Protein AF-A0A9Q5CGR9-F1 (afdb_monomer_lite)

Radius of gyration: 20.99 Å; chains: 1; bounding box: 48×50×56 Å

pLDDT: mean 87.46, std 10.62, range [51.31, 97.75]

Structure (mmCIF, N/CA/C/O backbone):
data_AF-A0A9Q5CGR9-F1
#
_entry.id   AF-A0A9Q5CGR9-F1
#
loop_
_atom_site.group_PDB
_atom_site.id
_atom_site.type_symbol
_atom_site.label_atom_id
_atom_site.label_alt_id
_atom_site.label_comp_id
_atom_site.label_asym_id
_atom_site.label_entity_id
_atom_site.label_seq_id
_atom_site.pdbx_PDB_ins_code
_atom_site.Cartn_x
_atom_site.Cartn_y
_atom_site.Cartn_z
_atom_site.occupancy
_atom_site.B_iso_or_equiv
_atom_site.auth_seq_id
_atom_site.auth_comp_id
_atom_site.auth_asym_id
_atom_site.auth_atom_id
_atom_site.pdbx_PDB_model_num
ATOM 1 N N . MET A 1 1 ? -11.761 1.474 -7.578 1.00 68.50 1 MET A N 1
ATOM 2 C CA . MET A 1 1 ? -11.046 2.159 -6.471 1.00 68.50 1 MET A CA 1
ATOM 3 C C . MET A 1 1 ? -10.752 3.598 -6.867 1.00 68.50 1 MET A C 1
ATOM 5 O O . MET A 1 1 ? -10.258 3.829 -7.965 1.00 68.50 1 MET A O 1
ATOM 9 N N . PHE A 1 2 ? -11.034 4.543 -5.973 1.00 80.44 2 PHE A N 1
ATOM 10 C CA . PHE A 1 2 ? -10.837 5.985 -6.161 1.00 80.44 2 PHE A CA 1
ATOM 11 C C . PHE A 1 2 ? -10.194 6.598 -4.904 1.00 80.44 2 PHE A C 1
ATOM 13 O O . PHE A 1 2 ? -10.361 6.055 -3.815 1.00 80.44 2 PHE A O 1
ATOM 20 N N . PHE A 1 3 ? -9.451 7.700 -5.045 1.00 81.12 3 PHE A N 1
ATOM 21 C CA . PHE A 1 3 ? -8.956 8.512 -3.925 1.00 81.12 3 PHE A CA 1
ATOM 22 C C . PHE A 1 3 ? -8.737 9.969 -4.367 1.00 81.12 3 PHE A C 1
ATOM 24 O O . PHE A 1 3 ? -8.556 10.248 -5.560 1.00 81.12 3 PHE A O 1
ATOM 31 N N . ASN A 1 4 ? -8.720 10.910 -3.420 1.00 80.31 4 ASN A N 1
ATOM 32 C CA . ASN A 1 4 ? -8.650 12.335 -3.740 1.00 80.31 4 ASN A CA 1
ATOM 33 C C . ASN A 1 4 ? -7.217 12.804 -4.060 1.00 80.31 4 ASN A C 1
ATOM 35 O O . ASN A 1 4 ? -6.418 13.128 -3.181 1.00 80.31 4 ASN A O 1
ATOM 39 N N . LYS A 1 5 ? -6.888 12.904 -5.353 1.00 75.44 5 LYS A N 1
ATOM 40 C CA . LYS A 1 5 ? -5.559 13.352 -5.816 1.00 75.44 5 LYS A CA 1
ATOM 41 C C . LYS A 1 5 ? -5.304 14.855 -5.650 1.00 75.44 5 LYS A C 1
ATOM 43 O O . LYS A 1 5 ? -4.141 15.259 -5.636 1.00 75.44 5 LYS A O 1
ATOM 48 N N . LYS A 1 6 ? -6.352 15.678 -5.537 1.00 83.38 6 LYS A N 1
ATOM 49 C CA . LYS A 1 6 ? -6.253 17.151 -5.554 1.00 83.38 6 LYS A CA 1
ATOM 50 C C . LYS A 1 6 ? -6.087 17.780 -4.168 1.00 83.38 6 LYS A C 1
ATOM 52 O O . LYS A 1 6 ? -5.905 18.989 -4.084 1.00 83.38 6 LYS A O 1
ATOM 57 N N . MET A 1 7 ? -6.116 16.990 -3.093 1.00 84.38 7 MET A N 1
ATOM 58 C CA . MET A 1 7 ? -5.856 17.506 -1.746 1.00 84.38 7 MET A CA 1
ATOM 59 C C . MET A 1 7 ? -4.438 18.063 -1.615 1.00 84.38 7 MET A C 1
ATOM 61 O O . MET A 1 7 ? -3.477 17.406 -2.032 1.00 84.38 7 MET A O 1
ATOM 65 N N . ASN A 1 8 ? -4.322 19.233 -0.981 1.00 88.56 8 ASN A N 1
ATOM 66 C CA . ASN A 1 8 ? -3.044 19.787 -0.543 1.00 88.56 8 ASN A CA 1
ATOM 67 C C . ASN A 1 8 ? -2.457 18.957 0.623 1.00 88.56 8 ASN A C 1
ATOM 69 O O . ASN A 1 8 ? -3.103 18.052 1.159 1.00 88.56 8 ASN A O 1
ATOM 73 N N . ASN A 1 9 ? -1.214 19.245 1.008 1.00 87.69 9 ASN A N 1
ATOM 74 C CA . ASN A 1 9 ? -0.525 18.466 2.040 1.00 87.69 9 ASN A CA 1
ATOM 75 C C . ASN A 1 9 ? -1.167 18.596 3.429 1.00 87.69 9 ASN A C 1
ATOM 77 O O . ASN A 1 9 ? -1.196 17.609 4.163 1.00 87.69 9 ASN A O 1
ATOM 81 N N . ASP A 1 10 ? -1.727 19.756 3.770 1.00 90.81 10 ASP A N 1
ATOM 82 C CA . ASP A 1 10 ? -2.352 19.982 5.077 1.00 90.81 10 ASP A CA 1
ATOM 83 C C . ASP A 1 10 ? -3.633 19.162 5.235 1.00 90.81 10 ASP A C 1
ATOM 85 O O . ASP A 1 10 ? -3.800 18.460 6.231 1.00 90.81 10 ASP A O 1
ATOM 89 N N . LEU A 1 11 ? -4.482 19.136 4.204 1.00 91.12 11 LEU A N 1
ATOM 90 C CA . LEU A 1 11 ? -5.683 18.300 4.168 1.00 91.12 11 LEU A CA 1
ATOM 91 C C . LEU A 1 11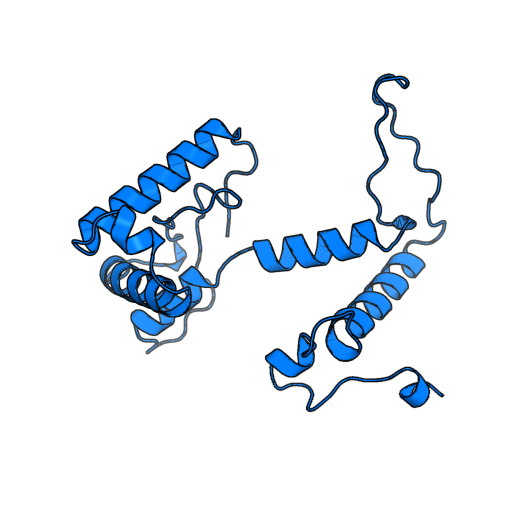 ? -5.336 16.806 4.220 1.00 91.12 11 LEU A C 1
ATOM 93 O O . LEU A 1 11 ? -6.002 16.041 4.913 1.00 91.12 11 LEU A O 1
ATOM 97 N N . ARG A 1 12 ? -4.254 16.382 3.554 1.00 90.94 12 ARG A N 1
ATOM 98 C CA . ARG A 1 12 ? -3.760 14.994 3.639 1.00 90.94 12 ARG A CA 1
ATOM 99 C C . ARG A 1 12 ? -3.286 14.638 5.045 1.00 90.94 12 ARG A C 1
ATOM 101 O O . ARG A 1 12 ? -3.539 13.528 5.511 1.00 90.94 12 ARG A O 1
ATOM 108 N N . ASN A 1 13 ? -2.584 15.555 5.711 1.00 92.31 13 ASN A N 1
ATOM 109 C CA . ASN A 1 13 ? -2.144 15.373 7.092 1.00 92.31 13 ASN A CA 1
ATOM 110 C C . ASN A 1 13 ? -3.345 15.300 8.045 1.00 92.31 13 ASN A C 1
ATOM 112 O O . ASN A 1 13 ? -3.360 14.436 8.922 1.00 92.31 13 ASN A O 1
ATOM 116 N N . ALA A 1 14 ? -4.362 16.139 7.833 1.00 92.88 14 ALA A N 1
ATOM 117 C CA . ALA A 1 14 ? -5.601 16.113 8.599 1.00 92.88 14 ALA A CA 1
ATOM 118 C C . ALA A 1 14 ? -6.348 14.781 8.423 1.00 92.88 14 ALA A C 1
ATOM 120 O O . ALA A 1 14 ? -6.640 14.123 9.416 1.00 92.88 14 ALA A O 1
ATOM 121 N N . ALA A 1 15 ? -6.567 14.323 7.185 1.00 92.25 15 ALA A N 1
ATOM 122 C CA . ALA A 1 15 ? -7.230 13.045 6.907 1.00 92.25 15 ALA A CA 1
ATOM 123 C C . ALA A 1 15 ? -6.475 11.849 7.516 1.00 92.25 15 ALA A C 1
ATOM 125 O O . ALA A 1 15 ? -7.081 10.951 8.100 1.00 92.25 15 ALA A O 1
ATOM 126 N N . TRP A 1 16 ? -5.140 11.850 7.431 1.00 93.50 16 TRP A N 1
ATOM 127 C CA . TRP A 1 16 ? -4.306 10.837 8.082 1.00 93.50 16 TRP A CA 1
ATOM 128 C C . TRP A 1 16 ? -4.461 10.854 9.610 1.00 93.50 16 TRP A C 1
ATOM 130 O O . TRP A 1 16 ? -4.609 9.796 10.222 1.00 93.50 16 TRP A O 1
ATOM 140 N N . SER A 1 17 ? -4.464 12.044 10.218 1.00 93.50 17 SER A N 1
ATOM 141 C CA . SER A 1 17 ? -4.646 12.218 11.662 1.00 93.50 17 SER A CA 1
ATOM 142 C C . SER A 1 17 ? -6.023 11.728 12.119 1.00 93.50 17 SER A C 1
ATOM 144 O O . SER A 1 17 ? -6.117 10.932 13.049 1.00 93.50 17 SER A O 1
ATOM 146 N N . VAL A 1 18 ? -7.086 12.104 11.398 1.00 94.62 18 VAL A N 1
ATOM 147 C CA . VAL A 1 18 ? -8.459 11.639 11.651 1.00 94.62 18 VAL A CA 1
ATOM 148 C C . VAL A 1 18 ? -8.535 10.116 11.592 1.00 94.62 18 VAL A C 1
ATOM 150 O O . VAL A 1 18 ? -9.033 9.497 12.528 1.00 94.62 18 VAL A O 1
ATOM 153 N N . GLY A 1 19 ? -7.971 9.493 10.553 1.00 94.44 19 GLY A N 1
ATOM 154 C CA . GLY A 1 19 ? -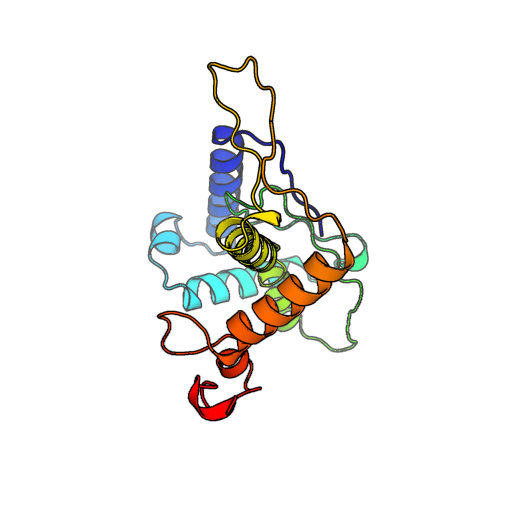7.950 8.035 10.436 1.00 94.44 19 GLY A CA 1
ATOM 155 C C . GLY A 1 19 ? -7.215 7.345 11.591 1.00 94.44 19 GLY A C 1
ATOM 156 O O . GLY A 1 19 ? -7.591 6.245 11.994 1.00 94.44 19 GLY A O 1
ATOM 157 N N . ARG A 1 20 ? -6.188 7.984 12.168 1.00 94.88 20 ARG A N 1
ATOM 158 C CA . ARG A 1 20 ? -5.510 7.476 13.370 1.00 94.88 20 ARG A CA 1
ATOM 159 C C . ARG A 1 20 ? -6.347 7.622 14.629 1.00 94.88 20 ARG A C 1
ATOM 161 O O . ARG A 1 20 ? -6.365 6.685 15.420 1.00 94.88 20 ARG A O 1
ATOM 168 N N . SER A 1 21 ? -7.057 8.731 14.789 1.00 95.31 21 SER A N 1
ATOM 169 C CA . SER A 1 21 ? -7.989 8.921 15.902 1.00 95.31 21 SER A CA 1
ATOM 170 C C . SER A 1 21 ? -9.153 7.931 15.855 1.00 95.31 21 SER A C 1
ATOM 172 O O . SER A 1 21 ? -9.527 7.396 16.893 1.00 95.31 21 SER A O 1
ATOM 174 N N . ILE A 1 22 ? -9.686 7.635 14.663 1.00 96.12 22 ILE A N 1
ATOM 175 C CA . ILE A 1 22 ? -10.741 6.626 14.487 1.00 96.12 22 ILE A CA 1
ATOM 176 C C . ILE A 1 22 ? -10.227 5.247 14.907 1.00 96.12 22 ILE A C 1
ATOM 178 O O . ILE A 1 22 ? -10.857 4.595 15.733 1.00 96.12 22 ILE A O 1
ATOM 182 N N . LEU A 1 23 ? -9.061 4.832 14.394 1.00 96.50 23 LEU A N 1
ATOM 183 C CA . LEU A 1 23 ? -8.476 3.537 14.748 1.00 96.50 23 LEU A CA 1
ATOM 184 C C . LEU A 1 23 ? -8.209 3.428 16.255 1.00 96.50 23 LEU A C 1
ATOM 186 O O . LEU A 1 23 ? -8.529 2.411 16.852 1.00 96.50 23 LEU A O 1
ATOM 190 N N . ALA A 1 24 ? -7.677 4.490 16.866 1.00 96.75 24 ALA A N 1
ATOM 191 C CA . ALA A 1 24 ? -7.453 4.569 18.308 1.00 96.75 24 ALA A CA 1
ATOM 192 C C . ALA A 1 24 ? -8.750 4.411 19.117 1.00 96.75 24 ALA A C 1
ATOM 194 O O . ALA A 1 24 ? -8.786 3.665 20.094 1.00 96.75 24 ALA A O 1
ATOM 195 N N . GLY A 1 25 ? -9.821 5.091 18.695 1.00 96.25 25 GLY A N 1
ATOM 196 C CA . GLY A 1 25 ? -11.128 5.003 19.344 1.00 96.25 25 GLY A CA 1
ATOM 197 C C . GLY A 1 25 ? -11.762 3.616 19.231 1.00 96.25 25 GLY A C 1
ATOM 198 O O . GLY A 1 25 ? -12.388 3.163 20.182 1.00 96.25 25 GLY A O 1
ATOM 199 N N . GLN A 1 26 ? -11.573 2.937 18.099 1.00 95.88 26 GLN A N 1
ATOM 200 C CA . GLN A 1 26 ? -12.114 1.597 17.861 1.00 95.88 26 GLN A CA 1
ATOM 201 C C . GLN A 1 26 ? -11.324 0.514 18.602 1.00 95.88 26 GLN A C 1
ATOM 203 O O . GLN A 1 26 ? -11.914 -0.310 19.292 1.00 95.88 26 GLN A O 1
ATOM 208 N N . SER A 1 27 ? -9.992 0.577 18.552 1.00 95.12 27 SER A N 1
ATOM 209 C CA . SER A 1 27 ? -9.133 -0.445 19.153 1.00 95.12 27 SER A CA 1
ATOM 210 C C . SER A 1 27 ? -8.888 -0.264 20.654 1.00 95.12 27 SER A C 1
ATOM 212 O O . SER A 1 27 ? -8.197 -1.077 21.267 1.00 95.12 27 SER A O 1
ATOM 214 N N . GLY A 1 28 ? -9.318 0.860 21.239 1.00 94.88 28 GLY A N 1
ATOM 215 C CA . GLY A 1 28 ? -9.009 1.232 22.625 1.00 94.88 28 GLY A CA 1
ATOM 216 C C . GLY A 1 28 ? -7.529 1.549 22.893 1.00 94.88 28 GLY A C 1
ATOM 217 O O . GLY A 1 28 ? -7.121 1.654 24.049 1.00 94.88 28 GLY A O 1
ATOM 218 N N . LEU A 1 29 ? -6.707 1.706 21.848 1.00 95.62 29 LEU A N 1
ATOM 219 C CA . LEU A 1 29 ? -5.287 2.048 21.972 1.00 95.62 29 LEU A CA 1
ATOM 220 C C . LEU A 1 29 ? -5.083 3.544 21.762 1.00 95.62 29 LEU A C 1
ATOM 222 O O . LEU A 1 29 ? -5.730 4.165 20.926 1.00 95.62 29 LEU A O 1
ATOM 226 N N . SER A 1 30 ? -4.104 4.132 22.443 1.00 96.56 30 SER A N 1
ATOM 227 C CA . SER A 1 30 ? -3.681 5.495 22.119 1.00 96.56 30 SER A CA 1
ATOM 228 C C . SER A 1 30 ? -2.971 5.551 20.760 1.00 96.56 30 SER A C 1
ATOM 230 O O . SER A 1 30 ? -2.276 4.617 20.350 1.00 96.56 30 SER A O 1
ATOM 232 N N . VAL A 1 31 ? -3.039 6.706 20.092 1.00 94.75 31 VAL A N 1
ATOM 233 C CA . VAL A 1 31 ? -2.304 6.956 18.836 1.00 94.75 31 VAL A CA 1
ATOM 234 C C . VAL A 1 31 ? -0.795 6.714 19.001 1.00 94.75 31 VAL A C 1
ATOM 236 O O . VAL A 1 31 ? -0.140 6.206 18.094 1.00 94.75 31 VAL A O 1
ATOM 239 N N . SER A 1 32 ? -0.237 7.027 20.176 1.00 95.31 32 SER A N 1
ATOM 240 C CA . SER A 1 32 ? 1.177 6.783 20.493 1.00 95.31 32 SER A CA 1
ATOM 241 C C . SER A 1 32 ? 1.522 5.292 20.520 1.00 95.31 32 SER A C 1
ATOM 243 O O . SER A 1 32 ? 2.557 4.897 19.987 1.00 95.31 32 SER A O 1
ATOM 245 N N . GLN A 1 33 ? 0.650 4.452 21.090 1.00 96.12 33 GLN A N 1
ATOM 246 C CA . GLN A 1 33 ? 0.829 2.997 21.080 1.00 96.12 33 GLN A CA 1
ATOM 247 C C . GLN A 1 33 ? 0.738 2.441 19.659 1.00 96.12 33 GLN A C 1
ATOM 249 O O . GLN A 1 33 ? 1.611 1.677 19.260 1.00 96.12 33 GLN A O 1
ATOM 254 N N . ILE A 1 34 ? -0.247 2.889 18.873 1.00 95.00 34 ILE A N 1
ATOM 255 C CA . ILE A 1 34 ? -0.414 2.474 17.471 1.00 95.00 34 ILE A CA 1
ATOM 256 C C . ILE A 1 34 ? 0.838 2.796 16.647 1.00 95.00 34 ILE A C 1
ATOM 258 O O . ILE A 1 34 ? 1.301 1.961 15.877 1.00 95.00 34 ILE A O 1
ATOM 262 N N . ASN A 1 35 ? 1.425 3.982 16.831 1.00 93.00 35 ASN A N 1
ATOM 263 C CA . ASN A 1 35 ? 2.626 4.397 16.100 1.00 93.00 35 ASN A CA 1
ATOM 264 C C . ASN A 1 35 ? 3.888 3.593 16.461 1.00 93.00 35 ASN A C 1
ATOM 266 O O . ASN A 1 35 ? 4.881 3.689 15.744 1.00 93.00 35 ASN A O 1
ATOM 270 N N . LYS A 1 36 ? 3.871 2.836 17.564 1.00 96.00 36 LYS A N 1
ATOM 271 C CA . LYS A 1 36 ? 4.978 1.970 17.998 1.00 96.00 36 LYS A CA 1
ATOM 272 C C . LYS A 1 36 ? 4.803 0.511 17.574 1.00 96.00 36 LYS A C 1
ATOM 274 O O . LYS A 1 36 ? 5.697 -0.292 17.832 1.00 96.00 36 LYS A O 1
ATOM 279 N N . LEU A 1 37 ? 3.668 0.151 16.973 1.00 96.12 37 LEU A N 1
ATOM 280 C CA . LEU A 1 37 ? 3.434 -1.207 16.491 1.00 96.12 37 LEU A CA 1
ATOM 281 C C . LEU A 1 37 ? 4.388 -1.544 15.340 1.00 96.12 37 LEU A C 1
ATOM 283 O O . LEU A 1 37 ? 4.742 -0.681 14.537 1.00 96.12 37 LEU A O 1
ATOM 287 N N . SER A 1 38 ? 4.767 -2.819 15.245 1.00 97.31 38 SER A N 1
ATOM 288 C CA . SER A 1 38 ? 5.366 -3.354 14.022 1.00 97.31 38 SER A CA 1
ATOM 289 C C . SER A 1 38 ? 4.356 -3.294 12.872 1.00 97.31 38 SER A C 1
ATOM 291 O O . SER A 1 38 ? 3.145 -3.256 13.101 1.00 97.31 38 SER A O 1
ATOM 293 N N . ASP A 1 39 ? 4.842 -3.338 11.631 1.00 93.69 39 ASP A N 1
ATOM 294 C CA . ASP A 1 39 ? 3.974 -3.342 10.445 1.00 93.69 39 ASP A CA 1
ATOM 295 C C . ASP A 1 39 ? 2.970 -4.507 10.463 1.00 93.69 39 ASP A C 1
ATOM 297 O O . ASP A 1 39 ? 1.820 -4.337 10.059 1.00 93.69 39 ASP A O 1
ATOM 301 N N . GLU A 1 40 ? 3.386 -5.670 10.973 1.00 96.19 40 GLU A N 1
ATOM 302 C CA . GLU A 1 40 ? 2.547 -6.865 11.119 1.00 96.19 40 GLU A CA 1
ATOM 303 C C . GLU A 1 40 ? 1.432 -6.652 12.146 1.00 96.19 40 GLU A C 1
ATOM 305 O O . GLU A 1 40 ? 0.263 -6.856 11.828 1.00 96.19 40 GLU A O 1
ATOM 310 N N . ASN A 1 41 ? 1.764 -6.157 13.342 1.00 97.38 41 ASN A N 1
ATOM 311 C CA . ASN A 1 41 ? 0.772 -5.904 14.390 1.00 97.38 41 ASN A CA 1
ATOM 312 C C . ASN A 1 41 ? -0.180 -4.766 14.004 1.00 97.38 41 ASN A C 1
ATOM 314 O O . ASN A 1 41 ? -1.368 -4.804 14.314 1.00 97.38 41 ASN A O 1
ATOM 318 N N . TYR A 1 42 ? 0.330 -3.748 13.309 1.00 96.31 42 TYR A N 1
ATOM 319 C CA . TYR A 1 42 ? -0.492 -2.669 12.780 1.00 96.31 42 TYR A CA 1
ATOM 320 C C . TYR A 1 42 ? -1.466 -3.178 11.707 1.00 96.31 42 TYR A C 1
ATOM 322 O O . TYR A 1 42 ? -2.641 -2.807 11.713 1.00 96.31 42 TYR A O 1
ATOM 330 N N . ALA A 1 43 ? -0.991 -4.027 10.790 1.00 96.44 43 ALA A N 1
ATOM 331 C CA . ALA A 1 43 ? -1.831 -4.662 9.783 1.00 96.44 43 ALA A CA 1
ATOM 332 C C . ALA A 1 43 ? -2.919 -5.530 10.423 1.00 96.44 43 ALA A C 1
ATOM 334 O O . ALA A 1 43 ? -4.076 -5.418 10.028 1.00 96.44 43 ALA A O 1
ATOM 335 N N . ASP A 1 44 ? -2.561 -6.324 11.430 1.00 97.31 44 ASP A N 1
ATOM 336 C CA . ASP A 1 44 ? -3.495 -7.207 12.121 1.00 97.31 44 ASP A CA 1
ATOM 337 C C . ASP A 1 44 ? -4.597 -6.445 12.866 1.00 97.31 44 ASP A C 1
ATOM 339 O O . ASP A 1 44 ? -5.780 -6.782 12.769 1.00 97.31 44 ASP A O 1
ATOM 343 N N . LEU A 1 45 ? -4.216 -5.357 13.541 1.00 97.56 45 LEU A N 1
ATOM 344 C CA . LEU A 1 45 ? -5.159 -4.460 14.199 1.00 97.56 45 LEU A CA 1
ATOM 345 C C . LEU A 1 45 ? -6.149 -3.869 13.190 1.00 97.56 45 LEU A C 1
ATOM 347 O O . LEU A 1 45 ? -7.358 -3.918 13.397 1.00 97.56 45 LEU A O 1
ATOM 351 N N . VAL A 1 46 ? -5.643 -3.343 12.072 1.00 97.25 46 VAL A N 1
ATOM 352 C CA . VAL A 1 46 ? -6.494 -2.804 11.005 1.00 97.25 46 VAL A CA 1
ATOM 353 C C . VAL A 1 46 ? -7.426 -3.875 10.448 1.00 97.25 46 VAL A C 1
ATOM 355 O O . VAL A 1 46 ? -8.608 -3.605 10.264 1.00 97.25 46 VAL A O 1
ATOM 358 N N . ASP A 1 47 ? -6.916 -5.074 10.173 1.00 97.75 47 ASP A N 1
ATOM 359 C CA . ASP A 1 47 ? -7.714 -6.154 9.596 1.00 97.75 47 ASP A CA 1
ATOM 360 C C . ASP A 1 47 ? -8.835 -6.588 10.553 1.00 97.75 47 ASP A C 1
ATOM 362 O O . ASP A 1 47 ? -9.943 -6.872 10.102 1.00 97.75 47 ASP A O 1
ATOM 366 N N . THR A 1 48 ? -8.582 -6.559 11.864 1.00 97.50 48 THR A N 1
ATOM 367 C CA . THR A 1 48 ? -9.577 -6.851 12.907 1.00 97.50 48 THR A CA 1
ATOM 368 C C . THR A 1 48 ? -10.695 -5.808 12.939 1.00 97.50 48 THR A C 1
ATOM 370 O O . THR A 1 48 ? -11.871 -6.161 12.837 1.00 97.50 48 THR A O 1
ATOM 373 N N . GLU A 1 49 ? -10.347 -4.521 13.000 1.00 97.75 49 GLU A N 1
ATOM 374 C CA . GLU A 1 49 ? -11.346 -3.446 13.068 1.00 97.75 49 GLU A CA 1
ATOM 375 C C . GLU A 1 49 ? -12.148 -3.311 11.766 1.00 97.75 49 GLU A C 1
ATOM 377 O O . GLU A 1 49 ? -13.369 -3.118 11.780 1.00 97.75 49 GLU A O 1
ATOM 382 N N . ILE A 1 50 ? -11.493 -3.482 10.610 1.00 97.50 50 ILE A N 1
ATOM 383 C CA . ILE A 1 50 ? -12.199 -3.484 9.327 1.00 97.50 50 ILE A CA 1
ATOM 384 C C . ILE A 1 50 ? -13.141 -4.681 9.240 1.00 97.50 50 ILE A C 1
ATOM 386 O O . ILE A 1 50 ? -14.277 -4.485 8.811 1.00 97.50 50 ILE A O 1
ATOM 390 N N . ALA A 1 51 ? -12.721 -5.880 9.660 1.00 96.94 51 ALA A N 1
ATOM 391 C CA . ALA A 1 51 ? -13.567 -7.073 9.625 1.00 96.94 51 ALA A CA 1
ATOM 392 C C . ALA A 1 51 ? -14.870 -6.872 10.408 1.00 96.94 51 ALA A C 1
ATOM 394 O O . ALA A 1 51 ? -15.929 -7.243 9.910 1.00 96.94 51 ALA A O 1
ATOM 395 N N . ALA A 1 52 ? -14.806 -6.223 11.574 1.00 95.88 52 ALA A N 1
ATOM 396 C CA . ALA A 1 52 ? -15.995 -5.852 12.335 1.00 95.88 52 ALA A CA 1
ATOM 397 C C . ALA A 1 52 ? -16.857 -4.813 11.593 1.00 95.88 52 ALA A C 1
ATOM 399 O O . ALA A 1 52 ? -18.080 -4.936 11.548 1.00 95.88 52 ALA A O 1
ATOM 400 N N . SER A 1 53 ? -16.231 -3.811 10.965 1.00 94.94 53 SER A N 1
ATOM 401 C CA . SER A 1 53 ? -16.946 -2.716 10.294 1.00 94.94 53 SER A CA 1
ATOM 402 C C . SER A 1 53 ? -17.720 -3.129 9.036 1.00 94.94 53 SER A C 1
ATOM 404 O O . SER A 1 53 ? -18.717 -2.491 8.703 1.00 94.94 53 SER A O 1
ATOM 406 N N . ILE A 1 54 ? -17.273 -4.172 8.328 1.00 94.81 54 ILE A N 1
ATOM 407 C CA . ILE A 1 54 ? -17.852 -4.586 7.039 1.00 94.81 54 ILE A CA 1
ATOM 408 C C . ILE A 1 54 ? -19.023 -5.568 7.176 1.00 94.81 54 ILE A C 1
ATOM 410 O O . ILE A 1 54 ? -19.641 -5.915 6.169 1.00 94.81 54 ILE A O 1
ATOM 414 N N . ILE A 1 55 ? -19.341 -6.022 8.393 1.00 93.38 55 ILE A N 1
ATOM 415 C CA . ILE A 1 55 ? -20.447 -6.955 8.632 1.00 93.38 55 ILE A CA 1
ATOM 416 C C . ILE A 1 55 ? -21.759 -6.317 8.161 1.00 93.38 55 ILE A C 1
ATOM 418 O O . ILE A 1 55 ? -22.130 -5.227 8.591 1.00 93.38 55 ILE A O 1
ATOM 422 N N . GLY A 1 56 ? -22.463 -7.006 7.259 1.00 89.12 56 GLY A N 1
ATOM 423 C CA . GLY A 1 56 ? -23.737 -6.541 6.703 1.00 89.12 56 GLY A CA 1
ATOM 424 C C . GLY A 1 56 ? -23.634 -5.407 5.674 1.00 89.12 56 GLY A C 1
ATOM 425 O O . GLY A 1 56 ? -24.669 -4.934 5.210 1.00 89.12 56 GLY A O 1
ATOM 426 N N . GLN A 1 57 ? -22.428 -4.974 5.288 1.00 90.50 57 GLN A N 1
ATOM 427 C CA . GLN A 1 57 ? -22.251 -3.974 4.232 1.00 90.50 57 GLN A CA 1
ATOM 428 C C . GLN A 1 57 ? -22.191 -4.615 2.839 1.00 90.50 57 GLN A C 1
ATOM 430 O O . GLN A 1 57 ? -21.512 -5.621 2.635 1.00 90.50 57 GLN A O 1
ATOM 435 N N . ASP A 1 58 ? -22.819 -3.978 1.845 1.00 90.00 58 ASP A N 1
ATOM 436 C CA . ASP A 1 58 ? -22.605 -4.323 0.436 1.00 90.00 58 ASP A CA 1
ATOM 437 C C . ASP A 1 58 ? -21.351 -3.620 -0.111 1.00 90.00 58 ASP A C 1
ATOM 439 O O . ASP A 1 58 ? -21.362 -2.450 -0.508 1.00 90.00 58 ASP A O 1
ATOM 443 N N . LEU A 1 59 ? -20.245 -4.363 -0.165 1.00 92.06 59 LEU A N 1
ATOM 444 C CA . LEU A 1 59 ? -18.944 -3.861 -0.614 1.00 92.06 59 LEU A CA 1
ATOM 445 C C . LEU A 1 59 ? -18.875 -3.571 -2.125 1.00 92.06 59 LEU A C 1
ATOM 447 O O . LEU A 1 59 ? -17.905 -2.954 -2.582 1.00 92.06 59 LEU A O 1
ATOM 451 N N . ARG A 1 60 ? -19.881 -3.967 -2.918 1.00 90.06 60 ARG A N 1
ATOM 452 C CA . ARG A 1 60 ? -19.964 -3.615 -4.348 1.00 90.06 60 ARG A CA 1
ATOM 453 C C . ARG A 1 60 ? -20.341 -2.155 -4.554 1.00 90.06 60 ARG A C 1
ATOM 455 O O . ARG A 1 60 ? -19.904 -1.554 -5.529 1.00 90.06 60 ARG A O 1
ATOM 462 N N . MET A 1 61 ? -21.080 -1.568 -3.611 1.00 87.62 61 MET A N 1
ATOM 463 C CA . MET A 1 61 ? -21.430 -0.143 -3.622 1.00 87.62 61 MET A CA 1
ATOM 464 C C . MET A 1 61 ? -20.261 0.764 -3.207 1.00 87.62 61 MET A C 1
ATOM 466 O O . MET A 1 61 ? -20.369 1.990 -3.245 1.00 87.62 61 MET A O 1
ATOM 470 N N . GLY A 1 62 ? -19.125 0.177 -2.834 1.00 90.88 62 GLY A N 1
ATOM 471 C CA . GLY A 1 62 ? -17.893 0.877 -2.520 1.00 90.88 62 GLY A CA 1
ATOM 472 C C . GLY A 1 62 ? -17.768 1.226 -1.042 1.00 90.88 62 GLY A C 1
ATOM 473 O O . GLY A 1 62 ? -18.492 2.068 -0.523 1.00 90.88 62 GLY A O 1
ATOM 474 N N . PHE A 1 63 ? -16.763 0.637 -0.409 1.00 94.50 63 PHE A N 1
ATOM 475 C CA . PHE A 1 63 ? -16.359 0.833 0.974 1.00 94.50 63 PHE A CA 1
ATOM 476 C C . PHE A 1 63 ? -15.440 2.047 1.126 1.00 94.50 63 PHE A C 1
ATOM 478 O O . PHE A 1 63 ? -14.397 2.135 0.465 1.00 94.50 63 PHE A O 1
ATOM 485 N N . GLN A 1 64 ? -15.805 2.984 2.001 1.00 94.56 64 GLN A N 1
ATOM 486 C CA . GLN A 1 64 ? -14.954 4.121 2.347 1.00 94.56 64 GLN A CA 1
ATOM 487 C C . GLN A 1 64 ? -13.913 3.684 3.376 1.00 94.56 64 GLN A C 1
ATOM 489 O O . GLN A 1 64 ? -14.243 3.304 4.493 1.00 94.56 64 GLN A O 1
ATOM 494 N N . TRP A 1 65 ? -12.640 3.743 2.995 1.00 94.81 65 TRP A N 1
ATOM 495 C CA . TRP A 1 65 ? -11.546 3.304 3.846 1.00 94.81 65 TRP A CA 1
ATOM 496 C C . TRP A 1 65 ? -11.311 4.302 4.993 1.00 94.81 65 TRP A C 1
ATOM 498 O O . TRP A 1 65 ? -10.928 5.434 4.698 1.00 94.81 65 TRP A O 1
ATOM 508 N N . PRO A 1 66 ? -11.455 3.913 6.274 1.00 94.88 66 PRO A N 1
ATOM 509 C CA . PRO A 1 66 ? -11.399 4.858 7.395 1.00 94.88 66 PRO A CA 1
ATOM 510 C C . PRO A 1 66 ? -9.969 5.269 7.784 1.00 94.88 66 PRO A C 1
ATOM 512 O O . PRO A 1 66 ? -9.743 6.358 8.306 1.00 94.88 66 PRO A O 1
ATOM 515 N N . TYR A 1 67 ? -8.970 4.420 7.522 1.00 94.19 67 TYR A N 1
ATOM 516 C CA . TYR A 1 67 ? -7.596 4.629 7.998 1.00 94.19 67 TYR A CA 1
ATOM 517 C C . TYR A 1 67 ? -6.699 5.190 6.895 1.00 94.19 67 TYR A C 1
ATOM 519 O O . TYR A 1 67 ? -5.843 4.494 6.339 1.00 94.19 67 TYR A O 1
ATOM 527 N N . HIS A 1 68 ? -6.938 6.446 6.525 1.00 90.62 68 HIS A N 1
ATOM 528 C CA . HIS A 1 68 ? -6.277 7.087 5.391 1.00 90.62 68 HIS A CA 1
ATOM 529 C C . HIS A 1 68 ? -4.746 7.079 5.482 1.00 90.62 68 HIS A C 1
ATOM 531 O O . HIS A 1 68 ? -4.148 7.204 6.551 1.00 90.62 68 HIS A O 1
ATOM 537 N N . THR A 1 69 ? -4.098 7.007 4.318 1.00 88.94 69 THR A N 1
ATOM 538 C CA . THR A 1 69 ? -2.664 7.290 4.188 1.00 88.94 69 THR A CA 1
ATOM 539 C C . THR A 1 69 ? -2.476 8.632 3.496 1.00 88.94 69 THR A C 1
ATOM 541 O O . THR A 1 69 ? -3.298 9.024 2.672 1.00 88.94 69 THR A O 1
ATOM 544 N N . LYS A 1 70 ? -1.360 9.322 3.758 1.00 88.12 70 LYS A N 1
ATOM 545 C CA . LYS A 1 70 ? -1.093 10.634 3.139 1.00 88.12 70 LYS A CA 1
ATOM 546 C C . LYS A 1 70 ? -1.092 10.603 1.604 1.00 88.12 70 LYS A C 1
ATOM 548 O O . LYS A 1 70 ? -1.385 11.610 0.972 1.00 88.12 70 LYS A O 1
ATOM 553 N N . SER A 1 71 ? -0.730 9.471 0.998 1.00 85.94 71 SER A N 1
ATOM 554 C CA . SER A 1 71 ? -0.703 9.310 -0.462 1.00 85.94 71 SER A CA 1
ATOM 555 C C . SER A 1 71 ? -2.060 8.946 -1.061 1.00 85.94 71 SER A C 1
ATOM 557 O O . SER A 1 71 ? -2.265 9.170 -2.247 1.00 85.94 71 SER A O 1
ATOM 559 N N . GLU A 1 72 ? -2.958 8.366 -0.263 1.00 89.69 72 GLU A N 1
ATOM 560 C CA . GLU A 1 72 ? -4.279 7.897 -0.692 1.00 89.69 72 GLU A CA 1
ATOM 561 C C . GLU A 1 72 ? -5.351 8.362 0.312 1.00 89.69 72 GLU A C 1
ATOM 563 O O . GLU A 1 72 ? -5.917 7.536 1.041 1.00 89.69 72 GLU A O 1
ATOM 568 N N . PRO A 1 73 ? -5.597 9.681 0.415 1.00 90.75 73 PRO A N 1
ATOM 569 C CA . PRO A 1 73 ? -6.673 10.214 1.245 1.00 90.75 73 PRO A CA 1
ATOM 570 C C . PRO A 1 73 ? -8.043 9.900 0.628 1.00 90.75 73 PRO A C 1
ATOM 572 O O . PRO A 1 73 ? -8.174 9.824 -0.597 1.00 90.75 73 PRO A O 1
ATOM 575 N N . ASP A 1 74 ? -9.062 9.726 1.471 1.00 89.69 74 ASP A N 1
ATOM 576 C CA . ASP A 1 74 ? -10.449 9.443 1.061 1.00 89.69 74 ASP A CA 1
ATOM 577 C C . ASP A 1 74 ? -10.579 8.257 0.099 1.00 89.69 74 ASP A C 1
ATOM 579 O O . ASP A 1 74 ? -11.358 8.260 -0.857 1.00 89.69 74 ASP A O 1
ATOM 583 N N . ARG A 1 75 ? -9.757 7.229 0.319 1.00 92.19 75 ARG A N 1
ATOM 584 C CA . ARG A 1 75 ? -9.769 6.022 -0.499 1.00 92.19 75 ARG A CA 1
ATOM 585 C C . ARG A 1 75 ? -11.127 5.317 -0.409 1.00 92.19 75 ARG A C 1
ATOM 587 O O . ARG A 1 75 ? -11.590 5.003 0.683 1.00 92.19 75 ARG A O 1
ATOM 594 N N . ARG A 1 76 ? -11.706 4.977 -1.562 1.00 93.56 76 ARG A N 1
ATOM 595 C CA . ARG A 1 76 ? -12.907 4.138 -1.694 1.00 93.56 76 ARG A CA 1
ATOM 596 C C . ARG A 1 76 ? -12.607 2.888 -2.515 1.00 93.56 76 ARG A C 1
ATOM 598 O O . ARG A 1 76 ? -11.998 2.978 -3.588 1.00 93.56 76 ARG A O 1
ATOM 605 N N . ILE A 1 77 ? -13.016 1.730 -2.008 1.00 94.25 77 ILE A N 1
ATOM 606 C CA . ILE A 1 77 ? -12.694 0.409 -2.558 1.00 94.25 77 ILE A CA 1
ATOM 607 C C . ILE A 1 77 ? -13.990 -0.324 -2.883 1.00 94.25 77 ILE A C 1
ATOM 609 O O . ILE A 1 77 ? -14.858 -0.440 -2.033 1.00 94.25 77 ILE A O 1
ATOM 613 N N . GLU A 1 78 ? -14.109 -0.841 -4.099 1.00 93.44 78 GLU A N 1
ATOM 614 C CA . GLU A 1 78 ? -15.265 -1.625 -4.544 1.00 93.44 78 GLU A CA 1
ATOM 615 C C . GLU A 1 78 ? -14.828 -3.074 -4.736 1.00 93.44 78 GLU A C 1
ATOM 617 O O . GLU A 1 78 ? -13.855 -3.339 -5.451 1.00 93.44 78 GLU A O 1
ATOM 622 N N . LEU A 1 79 ? -15.540 -4.008 -4.107 1.00 91.38 79 LEU A N 1
ATOM 623 C CA . LEU A 1 79 ? -15.272 -5.436 -4.245 1.00 91.38 79 LEU A CA 1
ATOM 624 C C . LEU A 1 79 ? -16.121 -6.024 -5.378 1.00 91.38 79 LEU A C 1
ATOM 626 O O . LEU A 1 79 ? -17.169 -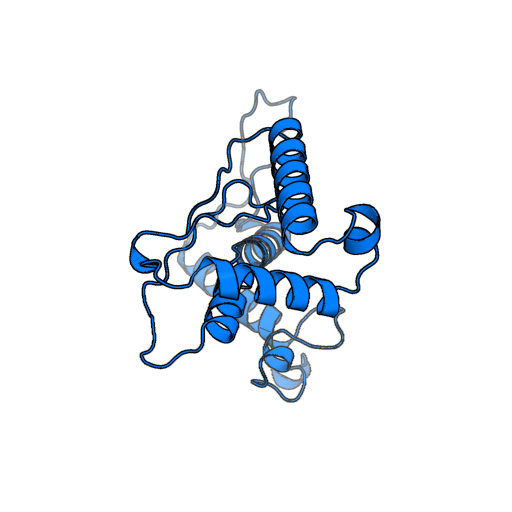6.621 -5.152 1.00 91.38 79 LEU A O 1
ATOM 630 N N . LEU A 1 80 ? -15.664 -5.842 -6.619 1.00 89.62 80 LEU A N 1
ATOM 631 C CA . LEU A 1 80 ? -16.389 -6.307 -7.811 1.00 89.62 80 LEU A CA 1
ATOM 632 C C . LEU A 1 80 ? -16.376 -7.835 -7.958 1.00 89.62 80 LEU A C 1
ATOM 634 O O . LEU A 1 80 ? -17.329 -8.428 -8.456 1.00 89.62 80 LEU A O 1
ATOM 638 N N . THR A 1 81 ? -15.288 -8.474 -7.529 1.00 84.94 81 THR A N 1
ATOM 639 C CA . THR A 1 81 ? -15.087 -9.924 -7.641 1.00 84.94 81 THR A CA 1
ATOM 640 C C . THR A 1 81 ? -15.035 -10.543 -6.252 1.00 84.94 81 THR A C 1
ATOM 642 O O . THR A 1 81 ? -13.969 -10.908 -5.744 1.00 84.94 81 THR A O 1
ATOM 645 N N . ASP A 1 82 ? -16.199 -10.618 -5.615 1.00 80.88 82 ASP A N 1
ATOM 646 C CA . ASP A 1 82 ? -16.333 -11.321 -4.346 1.00 80.88 82 ASP A CA 1
ATOM 647 C C . ASP A 1 82 ? -16.479 -12.838 -4.550 1.00 80.88 82 ASP A C 1
ATOM 649 O O . ASP A 1 82 ? -16.965 -13.294 -5.587 1.00 80.88 82 ASP A O 1
ATOM 653 N N . ARG A 1 83 ? -16.027 -13.625 -3.570 1.00 82.94 83 ARG A N 1
ATOM 654 C CA . ARG A 1 83 ? -16.149 -15.086 -3.573 1.00 82.94 83 ARG A CA 1
ATOM 655 C C . ARG A 1 83 ? -17.094 -15.512 -2.448 1.00 82.94 83 ARG A C 1
ATOM 657 O O . ARG A 1 83 ? -16.829 -15.154 -1.301 1.00 82.94 83 ARG A O 1
ATOM 664 N N . PRO A 1 84 ? -18.137 -16.312 -2.737 1.00 79.69 84 PRO A N 1
ATOM 665 C CA . PRO A 1 84 ? -19.035 -16.797 -1.697 1.00 79.69 84 PRO A CA 1
ATOM 666 C C . PRO A 1 84 ? -18.250 -17.599 -0.649 1.00 79.69 84 PRO A C 1
ATOM 668 O O . PRO A 1 84 ? -17.398 -18.416 -0.998 1.00 79.69 84 PRO A O 1
ATOM 671 N N . GLY A 1 85 ? -18.519 -17.338 0.633 1.00 83.44 85 GLY A N 1
ATOM 672 C CA . GLY A 1 85 ? -17.872 -18.020 1.760 1.00 83.44 85 GLY A CA 1
ATOM 673 C C . GLY A 1 85 ? -16.524 -17.441 2.204 1.00 83.44 85 GLY A C 1
ATOM 674 O O . GLY A 1 85 ? -15.864 -18.039 3.052 1.00 83.44 85 GLY A O 1
ATOM 675 N N . ARG A 1 86 ? -16.086 -16.293 1.665 1.00 89.19 86 ARG A N 1
ATOM 676 C CA . ARG A 1 86 ? -14.913 -15.588 2.198 1.00 89.19 86 ARG A CA 1
ATOM 677 C C . ARG A 1 86 ? -15.240 -14.980 3.566 1.00 89.19 86 ARG A C 1
ATOM 679 O O . ARG A 1 86 ? -16.200 -14.231 3.696 1.00 89.19 86 ARG A O 1
ATOM 686 N N . ASP A 1 87 ? -14.402 -15.266 4.558 1.00 93.19 87 ASP A N 1
ATOM 687 C CA . ASP A 1 87 ? -14.520 -14.672 5.891 1.00 93.19 87 ASP A CA 1
ATOM 688 C C . ASP A 1 87 ? -14.273 -13.149 5.870 1.00 93.19 87 ASP A C 1
ATOM 690 O O . ASP A 1 87 ? -13.522 -12.618 5.039 1.00 93.19 87 ASP A O 1
ATOM 694 N N . TYR A 1 88 ? -14.876 -12.435 6.816 1.00 94.81 88 TYR A N 1
ATOM 695 C CA . TYR A 1 88 ? -14.734 -10.993 6.969 1.00 94.81 88 TYR A CA 1
ATOM 696 C C . TYR A 1 88 ? -13.281 -10.582 7.203 1.00 94.81 88 TYR A C 1
ATOM 698 O O . TYR A 1 88 ? -12.841 -9.584 6.632 1.00 94.81 88 TYR A O 1
ATOM 706 N N . ARG A 1 89 ? -12.485 -11.373 7.934 1.00 95.69 89 ARG A N 1
ATOM 707 C CA . ARG A 1 89 ? -11.063 -11.058 8.142 1.00 95.69 89 ARG A CA 1
ATOM 708 C C . ARG A 1 89 ? -10.246 -11.157 6.857 1.00 95.69 89 ARG A C 1
ATOM 710 O O . ARG A 1 89 ? -9.441 -10.275 6.562 1.00 95.69 89 ARG A O 1
ATOM 717 N N . ALA A 1 90 ? -10.494 -12.180 6.043 1.00 94.31 90 ALA A N 1
ATOM 718 C CA . ALA A 1 90 ? -9.864 -12.306 4.728 1.00 94.31 90 ALA A CA 1
ATOM 719 C C . ALA A 1 90 ? -10.302 -11.178 3.774 1.00 94.31 90 ALA A C 1
ATOM 721 O O . ALA A 1 90 ? -9.517 -10.696 2.954 1.00 94.31 90 ALA A O 1
ATOM 722 N N . THR A 1 91 ? -11.551 -10.727 3.889 1.00 95.06 91 THR A N 1
ATOM 723 C CA . THR A 1 91 ? -12.069 -9.589 3.119 1.00 95.06 91 THR A CA 1
ATOM 724 C C . THR A 1 91 ? -11.422 -8.275 3.559 1.00 95.06 91 THR A C 1
ATOM 726 O O . THR A 1 91 ? -10.975 -7.507 2.709 1.00 95.06 91 THR A O 1
ATOM 729 N N . ALA A 1 92 ? -11.276 -8.048 4.864 1.00 96.06 92 ALA A N 1
ATOM 730 C CA . ALA A 1 92 ? -10.579 -6.897 5.431 1.00 96.06 92 ALA A CA 1
ATOM 731 C C . ALA A 1 92 ? -9.123 -6.802 4.950 1.00 96.06 92 ALA A C 1
ATOM 733 O O . ALA A 1 92 ? -8.705 -5.745 4.471 1.00 96.06 92 ALA A O 1
ATOM 734 N N . GLN A 1 93 ? -8.397 -7.926 4.957 1.00 95.44 93 GLN A N 1
ATOM 735 C CA . GLN A 1 93 ? -7.045 -8.020 4.395 1.00 95.44 93 GLN A CA 1
ATOM 736 C C . GLN A 1 93 ? -7.005 -7.582 2.928 1.00 95.44 93 GLN A C 1
ATOM 738 O O . GLN A 1 93 ? -6.150 -6.788 2.531 1.00 95.44 93 GLN A O 1
ATOM 743 N N . LEU A 1 94 ? -7.949 -8.059 2.112 1.00 94.00 94 LEU A N 1
ATOM 744 C CA . LEU A 1 94 ? -8.033 -7.682 0.702 1.00 94.00 94 LEU A CA 1
ATOM 745 C C . LEU A 1 94 ? -8.300 -6.180 0.538 1.00 94.00 94 LEU A C 1
ATOM 747 O O . LEU A 1 94 ? -7.630 -5.530 -0.265 1.00 94.00 94 LEU A O 1
ATOM 751 N N . LEU A 1 95 ? -9.221 -5.611 1.322 1.00 94.56 95 LEU A N 1
ATOM 752 C CA . LEU A 1 95 ? -9.497 -4.172 1.319 1.00 94.56 95 LEU A CA 1
ATOM 753 C C . LEU A 1 95 ? -8.266 -3.357 1.752 1.00 94.56 95 LEU A C 1
ATOM 755 O O . LEU A 1 95 ? -7.959 -2.333 1.142 1.00 94.56 95 LEU A O 1
ATOM 759 N N . ARG A 1 96 ? -7.504 -3.815 2.752 1.00 94.56 96 ARG A N 1
ATOM 760 C CA . ARG A 1 96 ? -6.259 -3.155 3.175 1.00 94.56 96 ARG A CA 1
ATOM 761 C C . ARG A 1 96 ? -5.206 -3.159 2.070 1.00 94.56 96 ARG A C 1
ATOM 763 O O . ARG A 1 96 ? -4.547 -2.139 1.851 1.00 94.56 96 ARG A O 1
ATOM 770 N N . LEU A 1 97 ? -5.062 -4.293 1.383 1.00 92.50 97 LEU A N 1
ATOM 771 C CA . LEU A 1 97 ? -4.123 -4.492 0.277 1.00 92.50 97 LEU A CA 1
ATOM 772 C C . LEU A 1 97 ? -4.561 -3.797 -1.022 1.00 92.50 97 LEU A C 1
ATOM 774 O O . LEU A 1 97 ? -3.740 -3.638 -1.927 1.00 92.50 97 LEU A O 1
ATOM 778 N N . ALA A 1 98 ? -5.811 -3.337 -1.117 1.00 92.06 98 ALA A N 1
ATOM 779 C CA . ALA A 1 98 ? -6.294 -2.524 -2.226 1.00 92.06 98 ALA A CA 1
ATOM 780 C C . ALA A 1 98 ? -5.683 -1.109 -2.164 1.00 92.06 98 ALA A C 1
ATOM 782 O O . ALA A 1 98 ? -6.259 -0.160 -1.629 1.00 92.06 98 ALA A O 1
ATOM 783 N N . THR A 1 99 ? -4.475 -0.978 -2.711 1.00 91.12 99 THR A N 1
ATOM 784 C CA . THR A 1 99 ? -3.709 0.270 -2.810 1.00 91.12 99 THR A CA 1
ATOM 785 C C . THR A 1 99 ? -3.176 0.460 -4.230 1.00 91.12 99 THR A C 1
ATOM 787 O O . THR A 1 99 ? -2.796 -0.498 -4.901 1.00 91.12 99 THR A O 1
ATOM 790 N N . LEU A 1 100 ? -3.118 1.710 -4.692 1.00 90.06 100 LEU A N 1
ATOM 791 C CA . LEU A 1 100 ? -2.491 2.089 -5.961 1.0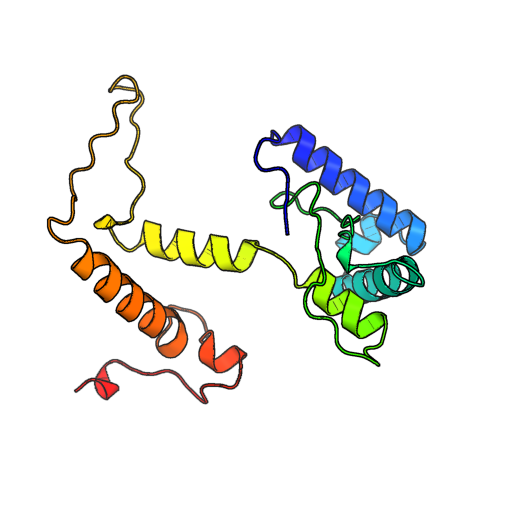0 90.06 100 LEU A CA 1
ATOM 792 C C . LEU A 1 100 ? -1.006 2.432 -5.794 1.00 90.06 100 LEU A C 1
ATOM 794 O O . LEU A 1 100 ? -0.286 2.517 -6.786 1.00 90.06 100 LEU A O 1
ATOM 798 N N . ARG A 1 101 ? -0.516 2.555 -4.554 1.00 88.06 101 ARG A N 1
ATOM 799 C CA . ARG A 1 101 ? 0.884 2.866 -4.232 1.00 88.06 101 ARG A CA 1
ATOM 800 C C . ARG A 1 101 ? 1.890 1.969 -4.957 1.00 88.06 101 ARG A C 1
ATOM 802 O O . ARG A 1 101 ? 2.914 2.469 -5.419 1.00 88.06 101 ARG A O 1
ATOM 809 N N . SER A 1 102 ? 1.643 0.661 -5.031 1.00 84.69 102 SER A N 1
ATOM 810 C CA . SER A 1 102 ? 2.556 -0.290 -5.683 1.00 84.69 102 SER A CA 1
ATOM 811 C C . SER A 1 102 ? 2.646 -0.039 -7.191 1.00 84.69 102 SER A C 1
ATOM 813 O O . SER A 1 102 ? 3.744 0.060 -7.741 1.00 84.69 102 SER A O 1
ATOM 815 N N . VAL A 1 103 ? 1.493 0.152 -7.834 1.00 88.50 103 VAL A N 1
ATOM 816 C CA . VAL A 1 103 ? 1.359 0.468 -9.260 1.00 88.50 103 VAL A CA 1
ATOM 817 C C . VAL A 1 103 ? 2.003 1.820 -9.578 1.00 88.50 103 VAL A C 1
ATOM 819 O O . VAL A 1 103 ? 2.831 1.916 -10.485 1.00 88.50 103 VAL A O 1
ATOM 822 N N . ASP A 1 104 ? 1.701 2.849 -8.786 1.00 88.12 104 ASP A N 1
ATOM 823 C CA . ASP A 1 104 ? 2.281 4.185 -8.932 1.00 88.12 104 ASP A CA 1
ATOM 824 C C . ASP A 1 104 ? 3.805 4.160 -8.747 1.00 88.12 104 ASP A C 1
ATOM 826 O O . ASP A 1 104 ? 4.531 4.793 -9.515 1.00 88.12 104 ASP A O 1
ATOM 830 N N . SER A 1 105 ? 4.313 3.390 -7.778 1.00 88.12 105 SER A N 1
ATOM 831 C CA . SER A 1 105 ? 5.754 3.222 -7.561 1.00 88.12 105 SER A CA 1
ATOM 832 C C . SER A 1 105 ? 6.440 2.555 -8.753 1.00 88.12 105 SER A C 1
ATOM 834 O O . SER A 1 105 ? 7.479 3.043 -9.203 1.00 88.12 105 SER A O 1
ATOM 836 N N . TYR A 1 106 ? 5.857 1.481 -9.299 1.00 89.62 106 TYR A N 1
ATOM 837 C CA . TYR A 1 106 ? 6.375 0.816 -10.495 1.00 89.62 106 TYR A CA 1
ATOM 838 C C . TYR A 1 106 ? 6.446 1.784 -11.677 1.00 89.62 106 TYR A C 1
ATOM 840 O O . TYR A 1 106 ? 7.502 1.947 -12.290 1.00 89.62 106 TYR A O 1
ATOM 848 N N . PHE A 1 107 ? 5.351 2.492 -11.957 1.00 89.56 107 PHE A N 1
ATOM 849 C CA . PHE A 1 107 ? 5.329 3.437 -13.062 1.00 89.56 107 PHE A CA 1
ATOM 850 C C . PHE A 1 107 ? 6.245 4.641 -12.837 1.00 89.56 107 PHE A C 1
ATOM 852 O O . PHE A 1 107 ? 6.789 5.171 -13.802 1.00 89.56 107 PHE A O 1
ATOM 859 N N . ASN A 1 108 ? 6.440 5.083 -11.595 1.00 89.38 108 ASN A N 1
ATOM 860 C CA . ASN A 1 108 ? 7.426 6.113 -11.293 1.00 89.38 108 ASN A CA 1
ATOM 861 C C . ASN A 1 108 ? 8.842 5.622 -11.625 1.00 89.38 108 ASN A C 1
ATOM 863 O O . ASN A 1 108 ? 9.557 6.302 -12.352 1.00 89.38 108 ASN A O 1
ATOM 867 N N . LYS A 1 109 ? 9.215 4.409 -11.192 1.00 89.25 109 LYS A N 1
ATOM 868 C CA . LYS A 1 109 ? 10.515 3.803 -11.528 1.00 89.25 109 LYS A CA 1
ATOM 869 C C . LYS A 1 109 ? 10.708 3.651 -13.038 1.00 89.25 109 LYS A C 1
ATOM 871 O O . LYS A 1 109 ? 11.777 3.980 -13.547 1.00 89.25 109 LYS A O 1
ATOM 876 N N . PHE A 1 110 ? 9.675 3.202 -13.751 1.00 90.44 110 PHE A N 1
ATOM 877 C CA . PHE A 1 110 ? 9.703 3.096 -15.209 1.00 90.44 110 PHE A CA 1
ATOM 878 C C . PHE A 1 110 ? 10.000 4.451 -15.862 1.00 90.44 110 PHE A C 1
ATOM 880 O O . PHE A 1 110 ? 10.949 4.571 -16.633 1.00 90.44 110 PHE A O 1
ATOM 887 N N . ARG A 1 111 ? 9.249 5.495 -15.495 1.00 86.62 111 ARG A N 1
ATOM 888 C CA . ARG A 1 111 ? 9.408 6.844 -16.063 1.00 86.62 111 ARG A CA 1
ATOM 889 C C . ARG A 1 111 ? 10.717 7.523 -15.667 1.00 86.62 111 ARG A C 1
ATOM 891 O O . ARG A 1 111 ? 11.232 8.323 -16.435 1.00 86.62 111 ARG A O 1
ATOM 898 N N . SER A 1 112 ? 11.265 7.219 -14.494 1.00 86.19 112 SER A N 1
ATOM 899 C CA . SER A 1 112 ? 12.567 7.745 -14.069 1.00 86.19 112 SER A CA 1
ATOM 900 C C . SER A 1 112 ? 13.744 7.080 -14.787 1.00 86.19 112 SER A C 1
ATOM 902 O O . SER A 1 112 ? 14.772 7.726 -14.969 1.00 86.19 112 SER A O 1
ATOM 904 N N . ASN A 1 113 ? 13.604 5.820 -15.209 1.00 87.06 113 ASN A N 1
ATOM 905 C CA . ASN A 1 113 ? 14.696 5.061 -15.829 1.00 87.06 113 ASN A CA 1
ATOM 906 C C . ASN A 1 113 ? 14.648 5.072 -17.365 1.00 87.06 113 ASN A C 1
ATOM 908 O O . ASN A 1 113 ? 15.688 4.958 -18.011 1.00 87.06 113 ASN A O 1
ATOM 912 N N . ILE A 1 114 ? 13.464 5.205 -17.964 1.00 86.94 114 ILE A N 1
ATOM 913 C CA . ILE A 1 114 ? 13.291 5.233 -19.418 1.00 86.94 114 ILE A CA 1
ATOM 914 C C . ILE A 1 114 ? 13.132 6.679 -19.874 1.00 86.94 114 ILE A C 1
ATOM 916 O O . ILE A 1 114 ? 12.082 7.284 -19.679 1.00 86.94 114 ILE A O 1
ATOM 920 N N . ARG A 1 115 ? 14.167 7.222 -20.532 1.00 80.75 115 ARG A N 1
ATOM 921 C CA . ARG A 1 115 ? 14.205 8.625 -20.995 1.00 80.75 115 ARG A CA 1
ATOM 922 C C . ARG A 1 115 ? 12.977 9.021 -21.816 1.00 80.75 115 ARG A C 1
ATOM 924 O O . ARG A 1 115 ? 12.426 10.086 -21.594 1.00 80.75 115 ARG A O 1
ATOM 931 N N . PHE A 1 116 ? 12.519 8.139 -22.702 1.00 79.94 116 PHE A N 1
ATOM 932 C CA . PHE A 1 116 ? 11.344 8.365 -23.554 1.00 79.94 116 PHE A CA 1
ATOM 933 C C . PHE A 1 116 ? 10.008 8.397 -22.790 1.00 79.94 116 PHE A C 1
ATOM 935 O O . PHE A 1 116 ? 8.998 8.827 -23.334 1.00 79.94 116 PHE A O 1
ATOM 942 N N . ALA A 1 117 ? 9.975 7.881 -21.559 1.00 82.31 117 ALA A N 1
ATOM 943 C CA . ALA A 1 117 ? 8.800 7.881 -20.689 1.00 82.31 117 ALA A CA 1
ATOM 944 C C . ALA A 1 117 ? 8.923 8.912 -19.553 1.00 82.31 117 ALA A C 1
ATOM 946 O O . ALA A 1 117 ? 8.029 9.002 -18.702 1.00 82.31 117 ALA A O 1
ATOM 947 N N . ALA A 1 118 ? 10.030 9.658 -19.509 1.00 80.69 118 ALA A N 1
ATOM 948 C CA . ALA A 1 118 ? 10.255 10.685 -18.513 1.00 80.69 118 ALA A CA 1
ATOM 949 C C . ALA A 1 118 ? 9.216 11.798 -18.657 1.00 80.69 118 ALA A C 1
ATOM 951 O O . ALA A 1 118 ? 8.671 12.051 -19.727 1.00 80.69 118 ALA A O 1
ATOM 952 N N . ARG A 1 119 ? 8.913 12.470 -17.546 1.00 72.62 119 ARG A N 1
ATOM 953 C CA . ARG A 1 119 ? 8.109 13.691 -17.619 1.00 72.62 119 ARG A CA 1
ATOM 954 C C . ARG A 1 119 ? 8.993 14.821 -18.148 1.00 72.62 119 ARG A C 1
ATOM 956 O O . ARG A 1 119 ? 10.137 14.913 -17.694 1.00 72.62 119 ARG A O 1
ATOM 963 N N . PRO A 1 120 ? 8.469 15.707 -19.010 1.00 69.38 120 PRO A N 1
ATOM 964 C CA . PRO A 1 120 ? 9.205 16.890 -19.419 1.00 69.38 120 PRO A CA 1
ATOM 965 C C . PRO A 1 120 ? 9.625 17.683 -18.183 1.00 69.38 120 PRO A C 1
ATOM 967 O O . PRO A 1 120 ? 8.803 17.943 -17.297 1.00 69.38 120 PRO A O 1
ATOM 970 N N . GLN A 1 121 ? 10.899 18.060 -18.107 1.00 64.88 121 GLN A N 1
ATOM 971 C CA . GLN A 1 121 ? 11.335 18.964 -17.054 1.00 64.88 121 GLN A CA 1
ATOM 972 C C . GLN A 1 121 ? 10.854 20.371 -17.384 1.00 64.88 121 GLN A C 1
ATOM 974 O O . GLN A 1 121 ? 11.206 20.949 -18.410 1.00 64.88 121 GLN A O 1
ATOM 979 N N . VAL A 1 122 ? 10.015 20.907 -16.507 1.00 63.28 122 VAL A N 1
ATOM 980 C CA . VAL A 1 122 ? 9.533 22.278 -16.603 1.00 63.28 122 VAL A CA 1
ATOM 981 C C . VAL A 1 122 ? 10.529 23.162 -15.858 1.00 63.28 122 VAL A C 1
ATOM 983 O O . VAL A 1 122 ? 10.622 23.065 -14.638 1.00 63.28 122 VAL A O 1
ATOM 986 N N . SER A 1 123 ? 11.284 24.000 -16.572 1.00 58.69 123 SER A N 1
ATOM 987 C CA . SER A 1 123 ? 12.110 25.034 -15.938 1.00 58.69 123 SER A CA 1
ATOM 988 C C . SER A 1 123 ? 11.305 26.325 -15.764 1.00 58.69 123 SER A C 1
ATOM 990 O O . SER A 1 123 ? 10.534 26.718 -16.645 1.00 58.69 123 SER A O 1
ATOM 992 N N . GLU A 1 124 ? 11.489 27.004 -14.628 1.00 61.47 124 GLU A N 1
ATOM 993 C CA . GLU A 1 124 ? 10.852 28.303 -14.350 1.00 61.47 124 GLU A CA 1
ATOM 994 C C . GLU A 1 124 ? 11.260 29.371 -15.377 1.00 61.47 124 GLU A C 1
ATOM 996 O O . GLU A 1 124 ? 10.444 30.203 -15.766 1.00 61.47 124 GLU A O 1
ATOM 1001 N N . SER A 1 125 ? 12.481 29.270 -15.912 1.00 65.25 125 SER A N 1
ATOM 1002 C CA . SER A 1 125 ? 13.029 30.164 -16.937 1.00 65.25 125 SER A CA 1
ATOM 1003 C C . SER A 1 125 ? 12.353 30.074 -18.313 1.00 65.25 125 SER A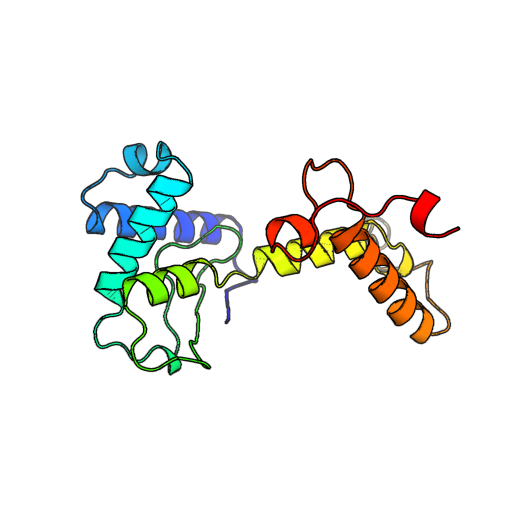 C 1
ATOM 1005 O O . SER A 1 125 ? 12.503 30.995 -19.108 1.00 65.25 125 SER A O 1
ATOM 1007 N N . ASN A 1 126 ? 11.592 29.011 -18.609 1.00 55.94 126 ASN A N 1
ATOM 1008 C CA . ASN A 1 126 ? 10.972 28.783 -19.927 1.00 55.94 126 ASN A CA 1
ATOM 1009 C C . ASN A 1 126 ? 9.446 28.978 -19.944 1.00 55.94 126 ASN A C 1
ATOM 1011 O O . ASN A 1 126 ? 8.752 28.385 -20.774 1.00 55.94 126 ASN A O 1
ATOM 1015 N N . ALA A 1 127 ? 8.888 29.792 -19.040 1.00 62.88 127 ALA A N 1
ATOM 1016 C CA . ALA A 1 127 ? 7.451 30.106 -19.001 1.00 62.88 127 ALA A CA 1
ATOM 1017 C C . ALA A 1 127 ? 6.542 28.854 -19.005 1.00 62.88 127 ALA A C 1
ATOM 1019 O O . ALA A 1 127 ? 5.486 28.826 -19.635 1.00 62.88 127 ALA A O 1
ATOM 1020 N N . ARG A 1 128 ? 6.976 27.787 -18.320 1.00 58.22 128 ARG A N 1
ATOM 1021 C CA . ARG A 1 128 ? 6.328 26.463 -18.285 1.00 58.22 128 ARG A CA 1
ATOM 1022 C C . ARG A 1 128 ? 6.237 25.710 -19.624 1.00 58.22 128 ARG A C 1
ATOM 1024 O O . ARG A 1 128 ? 5.505 24.725 -19.712 1.00 58.22 128 ARG A O 1
ATOM 1031 N N . LYS A 1 129 ? 6.978 26.109 -20.662 1.00 58.22 129 LYS A N 1
ATOM 1032 C CA . LYS A 1 129 ? 7.050 25.345 -21.915 1.00 58.22 129 LYS A CA 1
ATOM 1033 C C . LYS A 1 129 ? 7.869 24.071 -21.702 1.00 58.22 129 LYS A C 1
ATOM 1035 O O . LYS A 1 129 ? 9.077 24.115 -21.496 1.00 58.22 129 LYS A O 1
ATOM 1040 N N . ALA A 1 130 ? 7.187 22.934 -21.762 1.00 57.00 130 ALA A N 1
ATOM 1041 C CA . ALA A 1 130 ? 7.781 21.607 -21.751 1.00 57.00 130 ALA A CA 1
ATOM 1042 C C . ALA A 1 130 ? 8.257 21.244 -23.169 1.00 57.00 130 ALA A C 1
ATOM 1044 O O . ALA A 1 130 ? 7.445 20.895 -24.021 1.00 57.00 130 ALA A O 1
ATOM 1045 N N . TRP A 1 131 ? 9.559 21.348 -23.436 1.00 51.31 131 TRP A N 1
ATOM 1046 C CA . TRP A 1 131 ? 10.171 20.755 -24.629 1.00 51.31 131 TRP A CA 1
ATOM 1047 C C . TRP A 1 131 ? 10.669 19.358 -24.276 1.00 51.31 131 TRP A C 1
ATOM 1049 O O . TRP A 1 131 ? 11.558 19.219 -23.436 1.00 51.31 131 TRP A O 1
ATOM 1059 N N . ASP A 1 132 ? 10.107 18.331 -24.907 1.00 57.12 132 ASP A N 1
ATOM 1060 C CA . ASP A 1 132 ? 10.620 16.972 -24.767 1.00 57.12 132 ASP A CA 1
ATOM 1061 C C . ASP A 1 132 ? 11.585 16.667 -25.920 1.00 57.12 132 ASP A C 1
ATOM 1063 O O . ASP A 1 132 ? 11.228 16.764 -27.093 1.00 57.12 132 ASP A O 1
ATOM 1067 N N . LYS A 1 133 ? 12.846 16.368 -25.596 1.00 56.53 133 LYS A N 1
ATOM 1068 C CA . LYS A 1 133 ? 13.916 16.131 -26.586 1.00 56.53 133 LYS A CA 1
ATOM 1069 C C . LYS A 1 133 ? 13.903 14.690 -27.113 1.00 56.53 133 LYS A C 1
ATOM 1071 O O . LYS A 1 133 ? 14.575 14.385 -28.095 1.00 56.53 133 LYS A O 1
ATOM 1076 N N . TYR A 1 134 ? 13.153 13.802 -26.462 1.00 63.22 134 TYR A N 1
ATOM 1077 C CA . TYR A 1 134 ? 13.221 12.359 -26.667 1.00 63.22 134 TYR A CA 1
ATOM 1078 C C . TYR A 1 134 ? 11.879 11.802 -27.150 1.00 63.22 134 TYR A C 1
ATOM 1080 O O . TYR A 1 134 ? 11.305 10.921 -26.519 1.00 63.22 134 TYR A O 1
ATOM 1088 N N . TYR A 1 135 ? 11.361 12.289 -28.279 1.00 63.66 135 TYR A N 1
ATOM 1089 C CA . TYR A 1 135 ? 10.201 11.648 -28.900 1.00 63.66 135 TYR A CA 1
ATOM 1090 C C . TYR A 1 135 ? 10.610 10.329 -29.566 1.00 63.66 135 TYR A C 1
ATOM 1092 O O . TYR A 1 135 ? 11.552 10.271 -30.357 1.00 63.66 135 TYR A O 1
ATOM 1100 N N . LEU A 1 136 ? 9.880 9.257 -29.256 1.00 63.72 136 LEU A N 1
ATOM 1101 C CA . LEU A 1 136 ? 9.934 8.027 -30.038 1.00 63.72 136 LEU A CA 1
ATOM 1102 C C . LEU A 1 136 ? 9.160 8.249 -31.335 1.00 63.72 136 LEU A C 1
ATOM 1104 O O . LEU A 1 136 ? 7.955 8.472 -31.306 1.00 63.72 136 LEU A O 1
ATOM 1108 N N . TYR A 1 137 ? 9.838 8.117 -32.473 1.00 63.53 137 TYR A N 1
ATOM 1109 C CA . TYR A 1 137 ? 9.205 8.190 -33.795 1.00 63.53 137 TYR A CA 1
ATOM 1110 C C . TYR A 1 137 ? 8.191 7.061 -34.051 1.00 63.53 137 TYR A C 1
ATOM 1112 O O . TYR A 1 137 ? 7.404 7.147 -34.988 1.00 63.53 137 TYR A O 1
ATOM 1120 N N . LYS A 1 138 ? 8.232 5.991 -33.245 1.00 81.94 138 LYS A N 1
ATOM 1121 C CA . LYS A 1 138 ? 7.408 4.786 -33.386 1.00 81.94 138 LYS A CA 1
ATOM 1122 C C . LYS A 1 138 ? 6.899 4.319 -32.014 1.00 81.94 138 LYS A C 1
ATOM 1124 O O . LYS A 1 138 ? 7.727 3.915 -31.187 1.00 81.94 138 LYS A O 1
ATOM 1129 N N . PRO A 1 139 ? 5.583 4.369 -31.733 1.00 81.88 139 PRO A N 1
ATOM 1130 C CA . PRO A 1 139 ? 5.026 3.978 -30.435 1.00 81.88 139 PRO A CA 1
ATOM 1131 C C . PRO A 1 139 ? 5.262 2.496 -30.101 1.00 81.88 139 PRO A C 1
ATOM 1133 O O . PRO A 1 139 ? 5.338 2.136 -28.926 1.00 81.88 139 PRO A O 1
ATOM 1136 N N . GLU A 1 140 ? 5.476 1.641 -31.103 1.00 88.31 140 GLU A N 1
ATOM 1137 C CA . GLU A 1 140 ? 5.788 0.217 -30.932 1.00 88.31 140 GLU A CA 1
ATOM 1138 C C . GLU A 1 140 ? 7.079 0.002 -30.129 1.00 88.31 140 GLU A C 1
ATOM 1140 O O . GLU A 1 140 ? 7.221 -0.996 -29.421 1.00 88.31 140 GLU A O 1
ATOM 1145 N N . ILE A 1 141 ? 8.022 0.948 -30.193 1.00 87.31 141 ILE A N 1
ATOM 1146 C CA . ILE A 1 141 ? 9.255 0.891 -29.403 1.00 87.31 141 ILE A CA 1
ATOM 1147 C C . ILE A 1 141 ? 8.942 1.051 -27.909 1.00 87.31 141 ILE A C 1
ATOM 1149 O O . ILE A 1 141 ? 9.549 0.367 -27.088 1.00 87.31 141 ILE A O 1
ATOM 1153 N N . MET A 1 142 ? 7.966 1.890 -27.539 1.00 87.00 142 MET A N 1
ATOM 1154 C CA . MET A 1 142 ? 7.569 2.063 -26.137 1.00 87.00 142 MET A CA 1
ATOM 1155 C C . MET A 1 142 ? 6.984 0.773 -25.558 1.00 87.00 142 MET A C 1
ATOM 1157 O O . MET A 1 142 ? 7.285 0.424 -24.416 1.00 87.00 142 MET A O 1
ATOM 1161 N N . VAL A 1 143 ? 6.193 0.040 -26.347 1.00 89.69 143 VAL A N 1
ATOM 1162 C CA . VAL A 1 143 ? 5.655 -1.269 -25.944 1.00 89.69 143 VAL A CA 1
ATOM 1163 C C . VAL A 1 143 ? 6.802 -2.240 -25.655 1.00 89.69 143 VAL A C 1
ATOM 1165 O O . VAL A 1 143 ? 6.884 -2.771 -24.549 1.0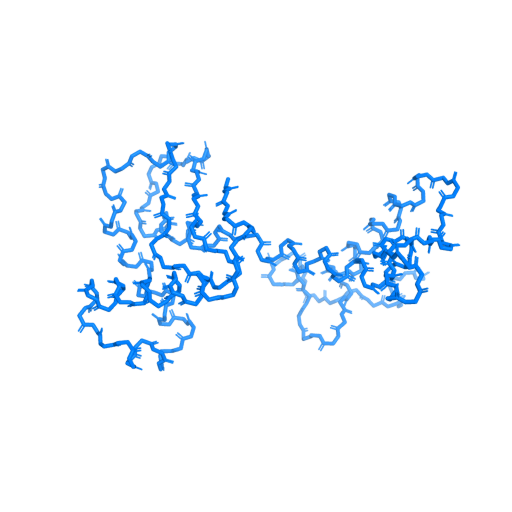0 89.69 143 VAL A O 1
ATOM 1168 N N . LYS A 1 144 ? 7.761 -2.367 -26.583 1.00 91.44 144 LYS A N 1
ATOM 1169 C CA . LYS A 1 144 ? 8.937 -3.239 -26.410 1.00 91.44 144 LYS A CA 1
ATOM 1170 C C . LYS A 1 144 ? 9.764 -2.871 -25.176 1.00 91.44 144 LYS A C 1
ATOM 1172 O O . LYS A 1 144 ? 10.120 -3.745 -24.390 1.00 91.44 144 LYS A O 1
ATOM 1177 N N . LEU A 1 145 ? 10.041 -1.581 -24.974 1.00 91.31 145 LEU A N 1
ATOM 1178 C CA . LEU A 1 145 ? 10.773 -1.099 -23.798 1.00 91.31 145 LEU A CA 1
ATOM 1179 C C . LEU A 1 145 ? 10.017 -1.386 -22.496 1.00 91.31 145 LEU A C 1
ATOM 1181 O O . LEU A 1 145 ? 10.635 -1.743 -21.495 1.00 91.31 145 LEU A O 1
ATOM 1185 N N . THR A 1 146 ? 8.689 -1.257 -22.508 1.00 90.88 146 THR A N 1
ATOM 1186 C CA . THR A 1 146 ? 7.839 -1.562 -21.350 1.00 90.88 146 THR A CA 1
ATOM 1187 C C . THR A 1 146 ? 7.888 -3.048 -21.007 1.00 90.88 146 THR A C 1
ATOM 1189 O O . THR A 1 146 ? 8.026 -3.389 -19.832 1.00 90.88 146 THR A O 1
ATOM 1192 N N . ASP A 1 147 ? 7.835 -3.932 -22.005 1.00 93.62 147 ASP A N 1
ATOM 1193 C CA . ASP A 1 147 ? 7.915 -5.379 -21.792 1.00 93.62 147 ASP A CA 1
ATOM 1194 C C . ASP A 1 147 ? 9.284 -5.810 -21.254 1.00 93.62 147 ASP A C 1
ATOM 1196 O O . ASP A 1 147 ? 9.345 -6.546 -20.264 1.00 93.62 147 ASP A O 1
ATOM 1200 N N . ILE A 1 148 ? 10.372 -5.292 -21.835 1.00 92.69 148 ILE A N 1
ATOM 1201 C CA . ILE A 1 148 ? 11.740 -5.547 -21.358 1.00 92.69 148 ILE A CA 1
ATOM 1202 C C . ILE A 1 148 ? 11.896 -5.047 -19.920 1.00 92.69 148 ILE A C 1
ATOM 1204 O O . ILE A 1 148 ? 12.381 -5.779 -19.057 1.00 92.69 148 ILE A O 1
ATOM 1208 N N . TYR A 1 149 ? 11.440 -3.824 -19.628 1.00 92.81 149 TYR A N 1
ATOM 1209 C CA . TYR A 1 149 ? 11.529 -3.267 -18.281 1.00 92.81 149 TYR A CA 1
ATOM 1210 C C . TYR A 1 149 ? 10.712 -4.080 -17.273 1.00 92.81 149 TYR A C 1
ATOM 1212 O O . TYR A 1 149 ? 11.191 -4.340 -16.170 1.00 92.81 149 TYR A O 1
ATOM 1220 N N . ARG A 1 150 ? 9.500 -4.519 -17.641 1.00 92.56 150 ARG A N 1
ATOM 1221 C CA . ARG A 1 150 ? 8.655 -5.370 -16.792 1.00 92.56 150 ARG A CA 1
ATOM 1222 C C . ARG A 1 150 ? 9.360 -6.682 -16.465 1.00 92.56 150 ARG A C 1
ATOM 1224 O O . ARG A 1 150 ? 9.388 -7.081 -15.301 1.00 92.56 150 ARG A O 1
ATOM 1231 N N . PHE A 1 151 ? 9.930 -7.339 -17.473 1.00 93.75 151 PHE A N 1
ATOM 1232 C CA . PHE A 1 151 ? 10.677 -8.578 -17.286 1.00 93.75 151 PHE A CA 1
ATOM 1233 C C . PHE A 1 151 ? 11.883 -8.355 -16.367 1.00 93.75 151 PHE A C 1
ATOM 1235 O O . PHE A 1 151 ? 12.007 -9.020 -15.337 1.00 93.75 151 PHE A O 1
ATOM 1242 N N . HIS A 1 152 ? 12.703 -7.348 -16.673 1.00 92.06 152 HIS A N 1
ATOM 1243 C CA . HIS A 1 152 ? 13.877 -7.009 -15.880 1.00 92.06 152 HIS A CA 1
ATOM 1244 C C . HIS A 1 152 ? 13.507 -6.681 -14.424 1.00 92.06 152 HIS A C 1
ATOM 1246 O O . HIS A 1 152 ? 14.140 -7.173 -13.491 1.00 92.06 152 HIS A O 1
ATOM 1252 N N . HIS A 1 153 ? 12.466 -5.874 -14.195 1.00 91.19 153 HIS A N 1
ATOM 1253 C CA . HIS A 1 153 ? 12.003 -5.510 -12.855 1.00 91.19 153 HIS A CA 1
ATOM 1254 C C . HIS A 1 153 ? 11.565 -6.732 -12.040 1.00 91.19 153 HIS A C 1
ATOM 1256 O O . HIS A 1 153 ? 11.899 -6.823 -10.858 1.00 91.19 153 HIS A O 1
ATOM 1262 N N . ASN A 1 154 ? 10.837 -7.659 -12.668 1.00 92.69 154 ASN A N 1
ATOM 1263 C CA . ASN A 1 154 ? 10.238 -8.803 -11.988 1.00 92.69 154 ASN A CA 1
ATOM 1264 C C . ASN A 1 154 ? 11.217 -9.957 -11.747 1.00 92.69 154 ASN A C 1
ATOM 1266 O O . ASN A 1 154 ? 11.086 -10.621 -10.721 1.00 92.69 154 ASN A O 1
ATOM 1270 N N . TRP A 1 155 ? 12.176 -10.190 -12.651 1.00 93.69 155 TRP A N 1
ATOM 1271 C CA . TRP A 1 155 ? 12.999 -11.410 -12.658 1.00 93.69 155 TRP A CA 1
ATOM 1272 C C . TRP A 1 155 ? 14.493 -11.192 -12.408 1.00 93.69 155 TRP A C 1
ATOM 1274 O O . TRP A 1 155 ? 15.129 -12.060 -11.813 1.00 93.69 155 TRP A O 1
ATOM 1284 N N . VAL A 1 156 ? 15.044 -10.042 -12.800 1.00 92.00 156 VAL A N 1
ATOM 1285 C CA . VAL A 1 156 ? 16.465 -9.703 -12.584 1.00 92.00 156 VAL A CA 1
ATOM 1286 C C . VAL A 1 156 ? 16.605 -8.855 -11.315 1.00 92.00 156 VAL A C 1
ATOM 1288 O O . VAL A 1 156 ? 17.309 -9.211 -10.369 1.00 92.00 156 VAL A O 1
ATOM 1291 N N . GLY A 1 157 ? 15.829 -7.768 -11.241 1.00 78.62 157 GLY A N 1
ATOM 1292 C CA . GLY A 1 157 ? 15.804 -6.825 -10.124 1.00 78.62 157 GLY A CA 1
ATOM 1293 C C . GLY A 1 157 ? 17.090 -6.000 -9.973 1.00 78.62 157 GLY A C 1
ATOM 1294 O O . GLY A 1 157 ? 18.117 -6.278 -10.577 1.00 78.62 157 GLY A O 1
ATOM 1295 N N . TYR A 1 158 ? 17.040 -4.970 -9.126 1.00 68.12 158 TYR A N 1
ATOM 1296 C CA . TYR A 1 158 ? 18.211 -4.169 -8.746 1.00 68.12 158 TYR A CA 1
ATOM 1297 C C . TYR A 1 158 ? 18.280 -4.064 -7.221 1.00 68.12 158 TYR A C 1
ATOM 1299 O O . TYR A 1 158 ? 17.298 -3.673 -6.588 1.00 68.12 158 TYR A O 1
ATOM 1307 N N . GLY A 1 159 ? 19.418 -4.427 -6.623 1.00 67.38 159 GLY A N 1
ATOM 1308 C CA . GLY A 1 159 ? 19.777 -4.102 -5.231 1.00 67.38 159 GLY A CA 1
ATOM 1309 C C . GLY A 1 159 ? 18.968 -4.746 -4.089 1.00 67.38 159 GLY A C 1
ATOM 1310 O O . GLY A 1 159 ? 19.453 -4.769 -2.965 1.00 67.38 159 GLY A O 1
ATOM 1311 N N . SER A 1 160 ? 17.770 -5.298 -4.322 1.00 75.88 160 SER A N 1
ATOM 1312 C CA . SER A 1 160 ? 17.017 -6.055 -3.301 1.00 75.88 160 SER A CA 1
ATOM 1313 C C . SER A 1 160 ? 17.526 -7.493 -3.191 1.00 75.88 160 SER A C 1
ATOM 1315 O O . SER A 1 160 ? 18.098 -7.981 -4.155 1.00 75.88 160 SER A O 1
ATOM 1317 N N . LYS A 1 161 ? 17.326 -8.194 -2.066 1.00 83.38 161 LYS A N 1
ATOM 1318 C CA . LYS A 1 161 ? 17.659 -9.631 -1.946 1.00 83.38 161 LYS A CA 1
ATOM 1319 C C . LYS A 1 161 ? 16.733 -10.516 -2.789 1.00 83.38 161 LYS A C 1
ATOM 1321 O O . LYS A 1 161 ? 17.196 -11.491 -3.371 1.00 83.38 161 LYS A O 1
ATOM 1326 N N . GLU A 1 162 ? 15.466 -10.124 -2.908 1.00 91.31 162 GLU A N 1
ATOM 1327 C CA . GLU A 1 162 ? 14.421 -10.880 -3.602 1.00 91.31 162 GLU A CA 1
ATOM 1328 C C . GLU A 1 162 ? 13.747 -10.033 -4.682 1.00 91.31 162 GLU A C 1
ATOM 1330 O O . GLU A 1 162 ? 13.433 -8.855 -4.472 1.00 91.31 162 GLU A O 1
ATOM 1335 N N . THR A 1 163 ? 13.488 -10.641 -5.838 1.00 92.94 163 THR A N 1
ATOM 1336 C CA . THR A 1 163 ? 12.749 -10.002 -6.932 1.00 92.94 163 THR A CA 1
ATOM 1337 C C . THR A 1 163 ? 11.235 -10.110 -6.705 1.00 92.94 163 THR A C 1
ATOM 1339 O O . THR A 1 163 ? 10.784 -10.955 -5.928 1.00 92.94 163 THR A O 1
ATOM 1342 N N . PRO A 1 164 ? 10.407 -9.280 -7.365 1.00 92.19 164 PRO A N 1
ATOM 1343 C CA . PRO A 1 164 ? 8.953 -9.423 -7.304 1.00 92.19 164 PRO A CA 1
ATOM 1344 C C . PRO A 1 164 ? 8.458 -10.833 -7.656 1.00 92.19 164 PRO A C 1
ATOM 1346 O O . PRO A 1 164 ? 7.561 -11.337 -6.986 1.00 92.19 164 PRO A O 1
ATOM 1349 N N . ALA A 1 165 ? 9.061 -11.499 -8.649 1.00 93.81 165 ALA A N 1
ATOM 1350 C CA . ALA A 1 165 ? 8.696 -12.870 -8.999 1.00 93.81 165 ALA A CA 1
ATOM 1351 C C . ALA A 1 165 ? 9.034 -13.868 -7.876 1.00 93.81 165 ALA A C 1
ATOM 1353 O O . ALA A 1 165 ? 8.247 -14.776 -7.620 1.00 93.81 165 ALA A O 1
ATOM 1354 N N . MET A 1 166 ? 10.147 -13.669 -7.158 1.00 94.69 166 MET A N 1
ATOM 1355 C CA . MET A 1 166 ? 10.494 -14.490 -5.990 1.00 94.69 166 MET A CA 1
ATOM 1356 C C . MET A 1 166 ? 9.490 -14.307 -4.849 1.00 94.69 166 MET A C 1
ATOM 1358 O O . MET A 1 166 ? 9.006 -15.288 -4.296 1.00 94.69 166 MET A O 1
ATOM 1362 N N . LYS A 1 167 ? 9.102 -13.061 -4.550 1.00 91.25 167 LYS A N 1
ATOM 1363 C CA . LYS A 1 167 ? 8.128 -12.750 -3.485 1.00 91.25 167 LYS A CA 1
ATOM 1364 C C . LYS A 1 167 ? 6.748 -13.356 -3.728 1.00 91.25 167 LYS A C 1
ATOM 1366 O O . LYS A 1 167 ? 6.031 -13.647 -2.780 1.00 91.25 167 LYS A O 1
ATOM 1371 N N . LEU A 1 168 ? 6.375 -13.526 -4.995 1.00 90.81 168 LEU A N 1
ATOM 1372 C CA . LEU A 1 168 ? 5.128 -14.177 -5.398 1.00 90.81 168 LEU A CA 1
ATOM 1373 C C . LEU A 1 168 ? 5.251 -15.706 -5.507 1.00 90.81 168 LEU A C 1
ATOM 1375 O O . LEU A 1 168 ? 4.272 -16.362 -5.849 1.00 90.81 168 LEU A O 1
ATOM 1379 N N . GLY A 1 169 ? 6.436 -16.278 -5.270 1.00 93.38 169 GLY A N 1
ATOM 1380 C CA . GLY A 1 169 ? 6.691 -17.711 -5.437 1.00 93.38 169 GLY A CA 1
ATOM 1381 C C . GLY A 1 169 ? 6.740 -18.179 -6.896 1.00 93.38 169 GLY A C 1
ATOM 1382 O O . GLY A 1 169 ? 6.756 -19.379 -7.152 1.00 93.38 169 GLY A O 1
ATOM 1383 N N . LEU A 1 170 ? 6.784 -17.255 -7.862 1.00 93.88 170 LEU A N 1
ATOM 1384 C CA . LEU A 1 170 ? 6.896 -17.568 -9.292 1.00 93.88 170 LEU A CA 1
ATOM 1385 C C . LEU A 1 170 ? 8.330 -17.946 -9.693 1.00 93.88 170 LEU A C 1
ATOM 1387 O O . LEU A 1 170 ? 8.533 -18.602 -10.710 1.00 93.88 170 LEU A O 1
ATOM 1391 N N . ALA A 1 171 ? 9.322 -17.527 -8.904 1.00 93.44 171 ALA A N 1
ATOM 1392 C CA . ALA A 1 171 ? 10.740 -17.751 -9.160 1.00 93.44 171 ALA A CA 1
ATOM 1393 C C . ALA A 1 171 ? 11.454 -18.264 -7.905 1.00 93.44 171 ALA A C 1
ATOM 1395 O O . ALA A 1 171 ? 11.239 -17.742 -6.814 1.00 93.44 171 ALA A O 1
ATOM 1396 N N . ARG A 1 172 ? 12.366 -19.232 -8.058 1.00 90.69 172 ARG A N 1
ATOM 1397 C CA . ARG A 1 172 ? 13.236 -19.700 -6.956 1.00 90.69 172 ARG A CA 1
ATOM 1398 C C . ARG A 1 172 ? 14.480 -18.831 -6.753 1.00 90.69 172 ARG A C 1
ATOM 1400 O O . ARG A 1 172 ? 15.106 -18.880 -5.702 1.00 90.69 172 ARG A O 1
ATOM 1407 N N . GLY A 1 173 ? 14.848 -18.054 -7.763 1.00 91.19 173 GLY A N 1
ATOM 1408 C CA . GLY A 1 173 ? 16.044 -17.226 -7.782 1.00 91.19 173 GLY A CA 1
ATOM 1409 C C . GLY A 1 173 ? 15.951 -16.183 -8.885 1.00 91.19 173 GLY A C 1
ATOM 1410 O O . GLY A 1 173 ? 14.956 -16.121 -9.611 1.00 91.19 173 GLY A O 1
ATOM 1411 N N . ARG A 1 174 ? 16.983 -15.349 -8.995 1.00 92.81 174 ARG A N 1
ATOM 1412 C CA . ARG A 1 174 ? 17.038 -14.324 -10.039 1.00 92.81 174 ARG A CA 1
ATOM 1413 C C . ARG A 1 174 ? 17.478 -14.920 -11.360 1.00 92.81 174 ARG A C 1
ATOM 1415 O O . ARG A 1 174 ? 18.221 -15.898 -11.378 1.00 92.81 174 ARG A O 1
ATOM 1422 N N . ILE A 1 175 ? 17.075 -14.248 -12.424 1.00 92.50 175 ILE A N 1
ATOM 1423 C CA . ILE A 1 175 ? 17.686 -14.405 -13.738 1.00 92.50 175 ILE A CA 1
ATOM 1424 C C . ILE A 1 175 ? 18.888 -13.460 -13.798 1.00 92.50 175 ILE A C 1
ATOM 1426 O O . ILE A 1 175 ? 18.791 -12.296 -13.399 1.00 92.50 175 ILE A O 1
ATOM 1430 N N . TYR A 1 176 ? 20.024 -13.973 -14.248 1.00 90.12 176 TYR A N 1
ATOM 1431 C CA . TYR A 1 176 ? 21.287 -13.256 -14.375 1.00 90.12 176 TYR A CA 1
ATOM 1432 C C . TYR A 1 176 ? 21.600 -12.981 -15.844 1.00 90.12 176 TYR A C 1
ATOM 1434 O O . TYR A 1 176 ? 21.060 -13.626 -16.734 1.00 90.12 176 TYR A O 1
ATOM 1442 N N . GLU A 1 177 ? 22.528 -12.058 -16.109 1.00 86.44 177 GLU A N 1
ATOM 1443 C CA . GLU A 1 177 ? 22.925 -11.725 -17.486 1.00 86.44 177 GLU A CA 1
ATOM 1444 C C . GLU A 1 177 ? 23.413 -12.941 -18.286 1.00 86.44 177 GLU A C 1
ATOM 1446 O O . GLU A 1 177 ? 23.112 -13.060 -19.469 1.00 86.44 177 GLU A O 1
ATOM 1451 N N . ARG A 1 178 ? 24.097 -13.882 -17.621 1.00 90.00 178 ARG A N 1
ATOM 1452 C CA . ARG A 1 178 ? 24.552 -15.148 -18.219 1.00 90.00 178 ARG A CA 1
ATOM 1453 C C . ARG A 1 178 ? 23.422 -16.036 -18.749 1.00 90.00 178 ARG A C 1
ATOM 1455 O O . ARG A 1 178 ? 23.703 -16.921 -19.538 1.00 90.00 178 ARG A O 1
ATOM 1462 N N . ASP A 1 179 ? 22.185 -15.831 -18.297 1.00 88.56 179 ASP A N 1
ATOM 1463 C CA . ASP A 1 179 ? 21.036 -16.651 -18.692 1.00 88.56 179 ASP A CA 1
ATOM 1464 C C . ASP A 1 179 ? 20.396 -16.147 -20.010 1.00 88.56 179 ASP A C 1
ATOM 1466 O O . ASP A 1 179 ? 19.417 -16.726 -20.478 1.00 88.56 179 ASP A O 1
ATOM 1470 N N . PHE A 1 180 ? 20.912 -15.057 -20.599 1.00 84.25 180 PHE A N 1
ATOM 1471 C CA . PHE A 1 180 ? 20.444 -14.489 -21.876 1.00 84.25 180 PHE A CA 1
ATOM 1472 C C . PHE A 1 180 ? 21.352 -14.795 -23.076 1.00 84.25 180 PHE A C 1
ATOM 1474 O O . PHE A 1 180 ? 21.029 -14.370 -24.188 1.00 84.25 180 PHE A O 1
ATOM 1481 N N . LEU A 1 181 ? 22.487 -15.460 -22.844 1.00 74.94 181 LEU A N 1
ATOM 1482 C CA . LEU A 1 181 ? 23.499 -15.823 -23.841 1.00 74.94 181 LEU A CA 1
ATOM 1483 C C . LEU A 1 181 ? 23.410 -17.318 -24.158 1.00 74.94 181 LEU A C 1
ATOM 1485 O O . LEU A 1 181 ? 23.613 -17.658 -25.343 1.00 74.94 181 LEU A O 1
#

Secondary structure (DSSP, 8-state):
-B--TT--HHHHHHHHHHHHHHHHHHHT--HHHHTTS-HHHHHHHHHHHHHHHTTT--GGG-EEPSS-BTTBTT-EE--SS--TT--HHHHHHHHHH--SHHHHHHHHHHHHH-GGGSPPP--GGGTT----S---S-HHHHHHHHHHHHHIIIII-SSSSS-HHHHTTS-SS---GGGG-

Foldseek 3Di:
DDFDPPDDQVVLVVLQVQLLVVLCVQLVHDSVVLVPDDPVVNLQSQLVSQLVVCVPPQQQVWDFRSNHHSNGGRDTHHCPPDDPPDHSSNVSSVVVVPDCVVVVVLLVVLQVVDLCNDDFDQDPVPVRDRDRPDHDPDCVVVVVSVVVSVCCQAAANPDDQDGVCVVVVNDPHHDDPVNVD

Sequence (181 aa):
MFFNKKMNNDLRNAAWSVGRSILAGQSGLSVSQINKLSDENYADLVDTEIAASIIGQDLRMGFQWPYHTKSEPDRRIELLTDRPGRDYRATAQLLRLATLRSVDSYFNKFRSNIRFAARPQVSESNARKAWDKYYLYKPEIMVKLTDIYRFHHNWVGYGSKETPAMKLGLARGRIYERDFL